Protein AF-A0A946HYN2-F1 (afdb_monomer)

Solvent-accessible surface area (backbone atoms only — not comparable to full-atom values): 5626 Å² total; per-residue (Å²): 130,90,88,78,60,48,50,88,32,58,60,62,50,52,60,70,39,93,87,40,72,80,79,62,57,87,66,59,42,44,56,56,36,72,64,47,45,48,51,53,35,58,74,72,60,42,68,60,57,52,74,51,76,51,66,84,68,57,80,78,62,87,74,93,74,53,74,69,53,56,54,50,50,58,53,50,53,50,49,57,51,49,53,58,50,49,71,71,74,110

Foldseek 3Di:
DPDFAWDDAPVNVQCVDPPHDDQDDPPVNCVVPVVPNQVVCVVVVVVRPHTHGDDPCVVVDDDDDDPVVVVVCVVVVVVVVVVVVVVVVD

pLDDT: mean 91.28, std 7.02, range [55.31, 98.38]

Sequence (90 aa):
GKPCRTLRNRFSKAYDEPGAPATLPAPTQNYLWWQEGRTRVERVRAKEFLTYPVGQVVGDMHEEISVKEVVYELLNEMLDAKERLNDILD

Secondary structure (DSSP, 8-state):
-----B---HHHHHHHSTTPPPPPPTTHHIIIIIIIIHHHHHHTT-GGG---B--GGGGG--S---HHHHHHHHHHHHHHHHHHHHHHH-

Structure (mmCIF, N/CA/C/O backbone):
data_AF-A0A946HYN2-F1
#
_entry.id   AF-A0A946HYN2-F1
#
loop_
_atom_site.group_PDB
_atom_site.id
_atom_site.type_symbol
_atom_site.label_atom_id
_atom_site.label_alt_id
_atom_site.label_comp_id
_atom_site.label_asym_id
_atom_site.label_entity_id
_atom_site.label_seq_id
_atom_site.pdbx_PDB_ins_code
_atom_site.Cartn_x
_atom_site.Cartn_y
_atom_site.Cartn_z
_atom_site.occupancy
_atom_site.B_iso_or_equiv
_atom_site.auth_seq_id
_atom_site.auth_comp_id
_atom_site.auth_asym_id
_atom_site.auth_atom_id
_atom_site.pdbx_PDB_model_num
ATOM 1 N N . GLY A 1 1 ? 15.192 -14.296 -2.790 1.00 55.31 1 GLY A N 1
ATOM 2 C CA . GLY A 1 1 ? 15.238 -12.900 -2.302 1.00 55.31 1 GLY A CA 1
ATOM 3 C C . GLY A 1 1 ? 14.209 -12.716 -1.204 1.00 55.31 1 GLY A C 1
ATOM 4 O O . GLY A 1 1 ? 13.266 -13.494 -1.163 1.00 55.31 1 GLY A O 1
ATOM 5 N N . LYS A 1 2 ? 14.378 -11.739 -0.304 1.00 62.72 2 LYS A N 1
ATOM 6 C CA . LYS A 1 2 ? 13.329 -11.382 0.668 1.00 62.72 2 LYS A CA 1
ATOM 7 C C . LYS A 1 2 ? 12.183 -10.695 -0.097 1.00 62.72 2 LYS A C 1
ATOM 9 O O . LYS A 1 2 ? 12.455 -9.667 -0.717 1.00 62.72 2 LYS A O 1
ATOM 14 N N . PRO A 1 3 ? 10.959 -11.250 -0.126 1.00 73.38 3 PRO A N 1
ATOM 15 C CA . PRO A 1 3 ? 9.862 -10.649 -0.875 1.00 73.38 3 PRO A CA 1
ATOM 16 C C . PRO A 1 3 ? 9.432 -9.329 -0.222 1.00 73.38 3 PRO A C 1
ATOM 18 O O . PRO A 1 3 ? 9.340 -9.234 0.999 1.00 73.38 3 PRO A O 1
ATOM 21 N N . CYS A 1 4 ? 9.165 -8.312 -1.038 1.00 81.12 4 CYS A N 1
ATOM 22 C CA . CYS A 1 4 ? 8.599 -7.033 -0.615 1.00 81.12 4 CYS A CA 1
ATOM 23 C C . CYS A 1 4 ? 7.315 -6.796 -1.410 1.00 81.12 4 CYS A C 1
ATOM 25 O O . CYS A 1 4 ? 7.304 -7.000 -2.625 1.00 81.12 4 CYS A O 1
ATOM 27 N N . ARG A 1 5 ? 6.238 -6.382 -0.735 1.00 88.00 5 ARG A N 1
ATOM 28 C CA . ARG A 1 5 ? 4.994 -5.992 -1.398 1.00 88.00 5 ARG A CA 1
ATOM 29 C C . ARG A 1 5 ? 5.044 -4.507 -1.718 1.00 88.00 5 ARG A C 1
ATOM 31 O O . ARG A 1 5 ? 5.185 -3.678 -0.823 1.00 88.00 5 ARG A O 1
ATOM 38 N N . THR A 1 6 ? 4.898 -4.192 -2.993 1.00 90.12 6 THR A N 1
ATOM 39 C CA . THR A 1 6 ? 4.820 -2.823 -3.496 1.00 90.12 6 THR A CA 1
ATOM 40 C C . THR A 1 6 ? 3.538 -2.633 -4.289 1.00 90.12 6 THR A C 1
ATOM 42 O O . THR A 1 6 ? 2.906 -3.603 -4.721 1.00 90.12 6 THR A O 1
ATOM 45 N N . LEU A 1 7 ? 3.143 -1.374 -4.474 1.00 90.19 7 LEU A N 1
ATOM 46 C CA . LEU A 1 7 ? 2.042 -1.034 -5.363 1.00 90.19 7 LEU A CA 1
ATOM 47 C C . LEU A 1 7 ? 2.376 -1.518 -6.780 1.00 90.19 7 LEU A C 1
ATOM 49 O O . LEU A 1 7 ? 3.468 -1.256 -7.297 1.00 90.19 7 LEU A O 1
ATOM 53 N N . ARG A 1 8 ? 1.440 -2.243 -7.402 1.00 90.12 8 ARG A N 1
ATOM 54 C CA . ARG A 1 8 ? 1.660 -2.819 -8.730 1.00 90.12 8 ARG A CA 1
ATOM 55 C C . ARG A 1 8 ? 1.783 -1.711 -9.768 1.00 90.12 8 ARG A C 1
ATOM 57 O O . ARG A 1 8 ? 0.944 -0.821 -9.851 1.00 90.12 8 ARG A O 1
ATOM 64 N N . ASN A 1 9 ? 2.820 -1.794 -10.585 1.00 91.38 9 ASN A N 1
ATOM 65 C CA . ASN A 1 9 ? 3.210 -0.748 -11.523 1.00 91.38 9 ASN A CA 1
ATOM 66 C C . ASN A 1 9 ? 3.815 -1.366 -12.798 1.00 91.38 9 ASN A C 1
ATOM 68 O O . ASN A 1 9 ? 3.875 -2.591 -12.921 1.00 91.38 9 ASN A O 1
ATOM 72 N N . ARG A 1 10 ? 4.250 -0.554 -13.768 1.00 92.94 10 ARG A N 1
ATOM 73 C CA . ARG A 1 10 ? 4.798 -1.069 -15.039 1.00 92.94 10 ARG A CA 1
ATOM 74 C C . ARG A 1 10 ? 6.096 -1.851 -14.847 1.00 92.94 10 ARG A C 1
ATOM 76 O O . ARG A 1 10 ? 6.2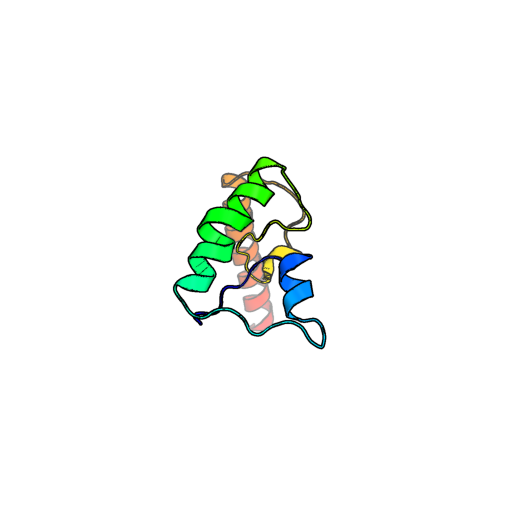93 -2.847 -15.528 1.00 92.94 10 ARG A O 1
ATOM 83 N N . PHE A 1 11 ? 6.938 -1.446 -13.896 1.00 89.75 11 PHE A N 1
ATOM 84 C CA . PHE A 1 11 ? 8.188 -2.141 -13.579 1.00 89.75 11 PHE A CA 1
ATOM 85 C C . PHE A 1 11 ? 7.945 -3.559 -13.048 1.00 89.75 11 PHE A C 1
ATOM 87 O O . PHE A 1 11 ? 8.483 -4.520 -13.581 1.00 89.75 11 PHE A O 1
ATOM 94 N N . SER A 1 12 ? 7.102 -3.694 -12.023 1.00 89.38 12 SER A N 1
ATOM 95 C CA . SER A 1 12 ? 6.741 -4.995 -11.444 1.00 89.38 12 SER A CA 1
ATOM 96 C C . SER A 1 12 ? 6.010 -5.882 -12.450 1.00 89.38 12 SER A C 1
ATOM 98 O O . SER A 1 12 ? 6.361 -7.047 -12.576 1.00 89.38 12 SER A O 1
ATOM 100 N N . LYS A 1 13 ? 5.077 -5.321 -13.235 1.00 91.81 13 LYS A N 1
ATOM 101 C CA . LYS A 1 13 ? 4.396 -6.056 -14.314 1.00 91.81 13 LYS A CA 1
ATOM 102 C C . LYS A 1 13 ? 5.367 -6.604 -15.360 1.00 91.81 13 LYS A C 1
ATOM 104 O O . LYS A 1 13 ? 5.203 -7.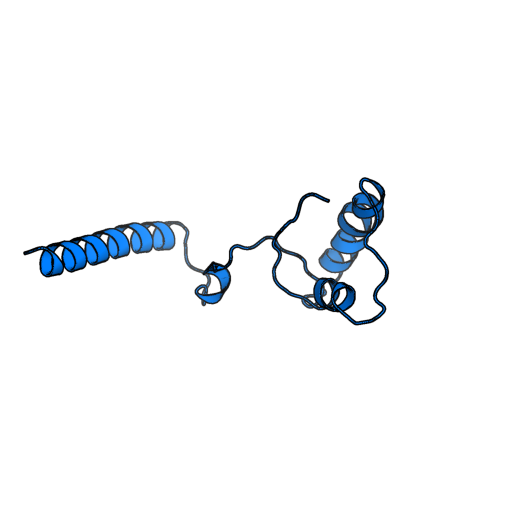747 -15.756 1.00 91.81 13 LYS A O 1
ATOM 109 N N . ALA A 1 14 ? 6.384 -5.838 -15.760 1.00 92.12 14 ALA A N 1
ATOM 110 C CA . ALA A 1 14 ? 7.366 -6.288 -16.748 1.00 92.12 14 ALA A CA 1
ATOM 111 C C . ALA A 1 14 ? 8.169 -7.519 -16.286 1.00 92.12 14 ALA A C 1
ATOM 113 O O . ALA A 1 14 ? 8.583 -8.322 -17.113 1.00 92.12 14 ALA A O 1
ATOM 114 N N . TYR A 1 15 ? 8.369 -7.696 -14.975 1.00 89.06 15 TYR A N 1
ATOM 115 C CA . TYR A 1 15 ? 8.996 -8.906 -14.429 1.00 89.06 15 TYR A CA 1
ATOM 116 C C . TYR A 1 15 ? 8.052 -10.113 -14.353 1.00 89.06 15 TYR A C 1
ATOM 118 O O . TYR A 1 15 ? 8.532 -11.238 -14.240 1.00 89.06 15 TYR A O 1
ATOM 126 N N . ASP A 1 16 ? 6.738 -9.892 -14.424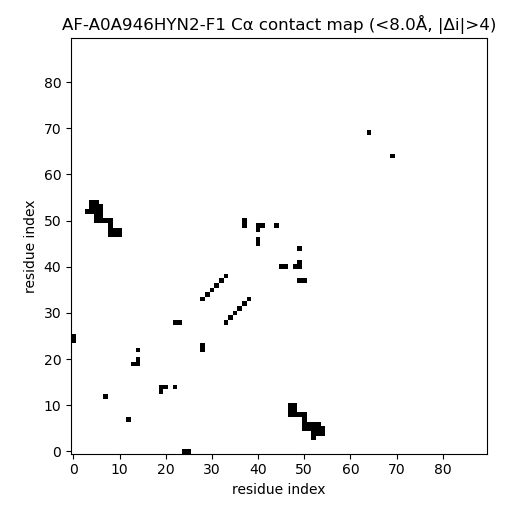 1.00 90.19 16 ASP A N 1
ATOM 127 C CA . ASP A 1 16 ? 5.731 -10.958 -14.443 1.00 90.19 16 ASP A CA 1
ATOM 128 C C . ASP A 1 16 ? 5.434 -11.461 -15.873 1.00 90.19 16 ASP A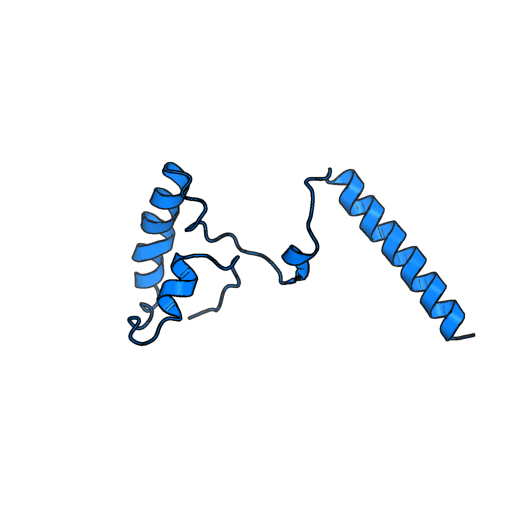 C 1
ATOM 130 O O . ASP A 1 16 ? 4.717 -12.448 -16.043 1.00 90.19 16 ASP A O 1
ATOM 134 N N . GLU A 1 17 ? 5.929 -10.775 -16.911 1.00 94.75 17 GLU A N 1
ATOM 135 C CA . GLU A 1 17 ? 5.645 -11.107 -18.311 1.00 94.75 17 GLU A CA 1
ATOM 136 C C . GLU A 1 17 ? 6.359 -12.395 -18.774 1.00 94.75 17 GLU A C 1
ATOM 138 O O . GLU A 1 17 ? 7.482 -12.689 -18.347 1.00 94.75 17 GLU A O 1
ATOM 143 N N . PRO A 1 18 ? 5.752 -13.178 -19.690 1.00 95.38 18 PRO A N 1
ATOM 144 C CA . PRO A 1 18 ? 6.405 -14.350 -20.265 1.00 95.38 18 PRO A CA 1
ATOM 145 C C . PRO A 1 18 ? 7.731 -13.985 -20.945 1.00 95.38 18 PRO A C 1
ATOM 147 O O . PRO A 1 18 ? 7.780 -13.106 -21.801 1.00 95.38 18 PRO A O 1
ATOM 150 N N . GLY A 1 19 ? 8.807 -14.689 -20.589 1.00 94.06 19 GLY A N 1
ATOM 151 C CA . GLY A 1 19 ? 10.145 -14.427 -21.130 1.00 94.06 19 GLY A CA 1
ATOM 152 C C . GLY A 1 19 ? 10.909 -13.300 -20.428 1.00 94.06 19 GLY A C 1
ATOM 153 O O . GLY A 1 19 ? 12.027 -12.989 -20.843 1.00 94.06 19 GLY A O 1
ATOM 154 N N . ALA A 1 20 ? 10.356 -12.716 -19.358 1.00 93.19 20 ALA A N 1
ATOM 155 C CA . ALA A 1 20 ? 11.082 -11.774 -18.519 1.00 93.19 20 ALA A CA 1
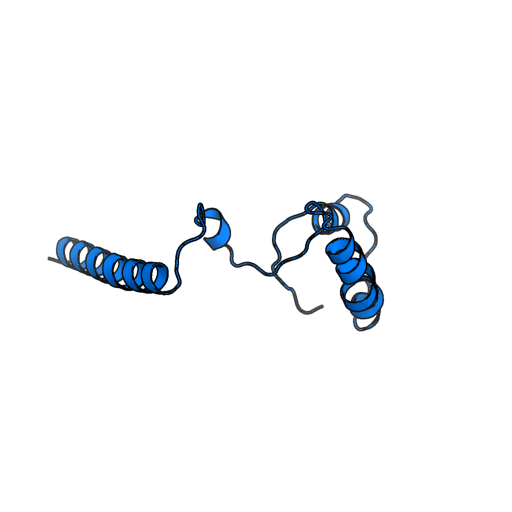ATOM 156 C C . ALA A 1 20 ? 12.363 -12.411 -17.938 1.00 93.19 20 ALA A C 1
ATOM 158 O O . ALA A 1 20 ? 12.383 -13.603 -17.604 1.00 93.19 20 ALA A O 1
ATOM 159 N N . PRO A 1 21 ? 13.453 -11.636 -17.800 1.00 90.81 21 PRO A N 1
ATOM 160 C CA . PRO A 1 21 ? 14.688 -12.144 -17.225 1.00 90.81 21 PRO A CA 1
ATOM 161 C C . PRO A 1 21 ? 14.498 -12.504 -15.749 1.00 90.81 21 PRO A C 1
ATOM 163 O O . PRO A 1 21 ? 13.759 -11.845 -15.015 1.00 90.81 21 PRO A O 1
ATOM 166 N N . ALA A 1 22 ? 15.242 -13.511 -15.285 1.00 89.06 22 ALA A N 1
ATOM 167 C CA . ALA A 1 22 ? 15.306 -13.822 -13.863 1.00 89.06 22 ALA A CA 1
ATOM 168 C C . ALA A 1 22 ? 15.805 -12.606 -13.064 1.00 89.06 22 ALA A C 1
ATOM 170 O O . ALA A 1 22 ? 16.720 -11.889 -13.483 1.00 89.06 22 ALA A O 1
ATOM 171 N N . THR A 1 23 ? 15.219 -12.380 -11.888 1.00 86.69 23 THR A N 1
ATOM 172 C CA . THR A 1 23 ? 15.650 -11.297 -11.001 1.00 86.69 23 THR A CA 1
ATOM 173 C C . THR A 1 23 ? 17.101 -11.493 -10.578 1.00 86.69 23 THR A C 1
ATOM 175 O O . THR A 1 23 ? 17.507 -12.605 -10.232 1.00 86.69 23 THR A O 1
ATOM 178 N N . LEU A 1 24 ? 17.861 -10.399 -10.535 1.00 87.75 24 LEU A N 1
ATOM 179 C CA . LEU A 1 24 ? 19.231 -10.411 -10.033 1.00 87.75 24 LEU A CA 1
ATOM 180 C C . LEU A 1 24 ? 19.284 -10.895 -8.570 1.00 87.75 24 LEU A C 1
ATOM 182 O O . LEU A 1 24 ? 18.378 -10.588 -7.791 1.00 87.75 24 LEU A O 1
ATOM 186 N N . PRO A 1 25 ? 20.337 -11.618 -8.153 1.00 87.44 25 PRO A N 1
ATOM 187 C CA . PRO A 1 25 ? 20.539 -11.927 -6.745 1.00 87.44 25 PRO A CA 1
ATOM 188 C C . PRO A 1 25 ? 20.829 -10.651 -5.938 1.00 87.44 25 PRO A C 1
ATOM 190 O O . PRO A 1 25 ? 21.205 -9.603 -6.465 1.00 87.44 25 PRO A O 1
ATOM 193 N N . ALA A 1 26 ? 20.698 -10.722 -4.615 1.00 82.00 26 ALA A N 1
ATOM 194 C CA . ALA A 1 26 ? 21.309 -9.701 -3.768 1.00 82.00 26 ALA A CA 1
ATOM 195 C C . ALA A 1 26 ? 22.848 -9.849 -3.844 1.00 82.00 26 ALA A C 1
ATOM 197 O O . ALA A 1 26 ? 23.319 -10.986 -3.846 1.00 82.00 26 ALA A O 1
ATOM 198 N N . PRO A 1 27 ? 23.647 -8.763 -3.894 1.00 87.56 27 PRO A N 1
ATOM 199 C CA . PRO A 1 27 ? 23.278 -7.346 -3.813 1.00 87.56 27 PRO A CA 1
ATOM 200 C C . PRO A 1 27 ? 23.033 -6.669 -5.174 1.00 87.56 27 PRO A C 1
ATOM 202 O O . PRO A 1 27 ? 22.667 -5.497 -5.204 1.00 87.56 27 PRO A O 1
ATOM 205 N N . THR A 1 28 ? 23.208 -7.359 -6.304 1.00 88.44 28 THR A N 1
ATOM 206 C CA . THR A 1 28 ? 23.096 -6.760 -7.649 1.00 88.44 28 THR A CA 1
ATOM 207 C C . THR A 1 28 ? 21.704 -6.206 -7.952 1.00 88.44 28 THR A C 1
ATOM 209 O O . THR A 1 28 ? 21.587 -5.166 -8.599 1.00 88.44 28 THR A O 1
ATOM 212 N N . GLN A 1 29 ? 20.653 -6.787 -7.368 1.00 85.75 29 GLN A N 1
ATOM 213 C CA . GLN A 1 29 ? 19.304 -6.212 -7.387 1.00 85.75 29 GLN A CA 1
ATOM 214 C C . GLN A 1 29 ? 19.213 -4.837 -6.689 1.00 85.75 29 GLN A C 1
ATOM 216 O O . GLN A 1 29 ? 18.434 -3.980 -7.110 1.00 85.75 29 GLN A O 1
ATOM 221 N N . ASN A 1 30 ? 20.004 -4.601 -5.633 1.00 85.56 30 ASN A N 1
ATOM 222 C CA . ASN A 1 30 ? 20.050 -3.312 -4.936 1.00 85.56 30 ASN A CA 1
ATOM 223 C C . ASN A 1 30 ? 20.698 -2.230 -5.806 1.00 85.56 30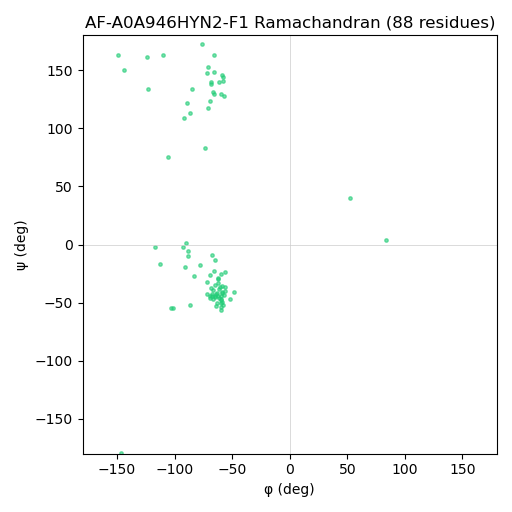 ASN A C 1
ATOM 225 O O . ASN A 1 30 ? 20.133 -1.146 -5.930 1.00 85.56 30 ASN A O 1
ATOM 229 N N . TYR A 1 31 ? 21.811 -2.556 -6.465 1.00 88.19 31 TYR A N 1
ATOM 230 C CA . TYR A 1 31 ? 22.481 -1.647 -7.397 1.00 88.19 31 TYR A CA 1
ATOM 231 C C . TYR A 1 31 ? 21.568 -1.244 -8.562 1.00 88.19 31 TYR A C 1
ATOM 233 O O . TYR A 1 31 ? 21.415 -0.056 -8.838 1.00 88.19 31 TYR A O 1
ATOM 241 N N . LEU A 1 32 ? 20.904 -2.218 -9.197 1.00 86.75 32 LEU A N 1
ATOM 242 C CA . LEU A 1 32 ? 20.004 -1.960 -10.324 1.00 86.75 32 LEU A CA 1
ATOM 243 C C . LEU A 1 32 ? 18.856 -1.017 -9.941 1.00 86.75 32 LEU A C 1
ATOM 245 O O . LEU A 1 32 ? 18.618 -0.014 -10.615 1.00 86.75 32 LEU A O 1
ATOM 249 N N . TRP A 1 33 ? 18.118 -1.358 -8.882 1.00 87.12 33 TRP A N 1
ATOM 250 C CA . TRP A 1 33 ? 16.858 -0.681 -8.588 1.00 87.12 33 TRP A CA 1
ATOM 251 C C . TRP A 1 33 ? 16.968 0.356 -7.476 1.00 87.12 33 TRP A C 1
ATOM 253 O O . TRP A 1 33 ? 16.599 1.507 -7.678 1.00 87.12 33 TRP A O 1
ATOM 263 N N . TRP A 1 34 ? 17.463 -0.026 -6.300 1.00 81.12 34 TRP A N 1
ATOM 264 C CA . TRP A 1 34 ? 17.398 0.830 -5.113 1.00 81.12 34 TRP A CA 1
ATOM 265 C C . TRP A 1 34 ? 18.352 2.024 -5.171 1.00 81.12 34 TRP A C 1
ATOM 267 O O . TRP A 1 34 ? 18.003 3.080 -4.644 1.00 81.12 34 TRP A O 1
ATOM 277 N N . GLN A 1 35 ? 19.513 1.872 -5.814 1.00 84.44 35 GLN A N 1
ATOM 278 C CA . GLN A 1 35 ? 20.491 2.955 -5.956 1.00 84.44 35 GLN A CA 1
ATOM 279 C C . GLN A 1 35 ? 20.204 3.837 -7.177 1.00 84.44 35 GLN A C 1
ATOM 281 O O . GLN A 1 35 ? 20.068 5.054 -7.044 1.00 84.44 35 GLN A O 1
ATOM 286 N N . GLU A 1 36 ? 20.046 3.230 -8.355 1.00 84.38 36 GLU A N 1
ATOM 287 C CA . GLU A 1 36 ? 19.957 3.969 -9.620 1.00 84.38 36 GLU A CA 1
ATOM 288 C C . GLU A 1 36 ? 18.527 4.079 -10.164 1.00 84.38 36 GLU A C 1
ATOM 290 O O . GLU A 1 36 ? 18.047 5.185 -10.426 1.00 84.38 36 GLU A O 1
ATOM 295 N N . GLY A 1 37 ? 17.828 2.952 -10.334 1.00 88.69 37 GLY A N 1
ATOM 296 C CA . GLY A 1 37 ? 16.517 2.904 -10.993 1.00 88.69 37 GLY A CA 1
ATOM 297 C C . GLY A 1 37 ? 15.450 3.760 -10.307 1.00 88.69 37 GLY A C 1
ATOM 298 O O . GLY A 1 37 ? 14.895 4.674 -10.920 1.00 88.69 37 GLY A O 1
ATOM 299 N N . ARG A 1 38 ? 15.208 3.517 -9.014 1.00 88.25 38 ARG A N 1
ATOM 300 C CA . ARG A 1 38 ? 14.215 4.234 -8.202 1.00 88.25 38 ARG A CA 1
ATOM 301 C C . ARG A 1 38 ? 14.513 5.730 -8.151 1.00 88.25 38 ARG A C 1
ATOM 303 O O . ARG A 1 38 ? 13.620 6.530 -8.403 1.00 88.25 38 ARG A O 1
ATOM 310 N N . THR A 1 39 ? 15.767 6.107 -7.900 1.00 88.81 39 THR A N 1
ATOM 311 C CA . THR A 1 39 ? 16.194 7.513 -7.818 1.00 88.81 39 THR A CA 1
ATOM 312 C C . THR A 1 39 ? 15.915 8.268 -9.119 1.00 88.81 39 THR A C 1
ATOM 314 O O . THR A 1 39 ? 15.461 9.413 -9.094 1.00 88.81 39 THR A O 1
ATOM 317 N N . ARG A 1 40 ? 16.148 7.636 -10.278 1.00 91.62 40 ARG A N 1
ATOM 318 C CA . ARG A 1 40 ? 15.842 8.228 -11.591 1.00 91.62 40 ARG A CA 1
ATOM 319 C C . ARG A 1 40 ? 14.339 8.401 -11.789 1.00 91.62 40 ARG A C 1
ATOM 321 O O . ARG A 1 40 ? 13.920 9.485 -12.183 1.00 91.62 40 ARG A O 1
ATOM 328 N N . VAL A 1 41 ? 13.549 7.371 -11.478 1.00 92.94 41 VAL A N 1
ATOM 329 C CA . VAL A 1 41 ? 12.078 7.391 -11.572 1.00 92.94 41 VAL A CA 1
ATOM 330 C C . VAL A 1 41 ? 11.473 8.476 -10.677 1.00 92.94 41 VAL A C 1
ATOM 332 O O . VAL A 1 41 ? 10.604 9.224 -11.127 1.00 92.94 41 VAL A O 1
ATOM 335 N N . GLU A 1 42 ? 11.953 8.604 -9.439 1.00 91.38 42 GLU A N 1
ATOM 336 C CA . GLU A 1 42 ? 11.512 9.627 -8.482 1.00 91.38 42 GLU A CA 1
ATOM 337 C C . GLU A 1 42 ? 11.856 11.038 -8.959 1.00 91.38 42 GLU A C 1
ATOM 339 O O . GLU A 1 42 ? 10.996 11.920 -8.936 1.00 91.38 42 GLU A O 1
ATOM 344 N N . ARG A 1 43 ? 13.079 11.247 -9.467 1.00 92.62 43 ARG A N 1
ATOM 345 C CA . ARG A 1 43 ? 13.536 12.549 -9.977 1.00 92.62 43 ARG A CA 1
ATOM 346 C C . ARG A 1 43 ? 12.635 13.088 -11.085 1.00 92.62 43 ARG A C 1
ATOM 348 O O . ARG A 1 43 ? 12.317 14.273 -11.079 1.00 92.62 43 ARG A O 1
ATOM 355 N N . VAL A 1 44 ? 12.225 12.233 -12.022 1.00 94.81 44 VAL A N 1
ATOM 356 C CA . VAL A 1 44 ? 11.334 12.623 -13.130 1.00 94.81 44 VAL A CA 1
ATOM 357 C C . VAL A 1 44 ? 9.850 12.452 -12.800 1.00 94.81 44 VAL A C 1
ATOM 359 O O . VAL A 1 44 ? 9.004 12.715 -13.649 1.00 94.81 44 VAL A O 1
ATOM 362 N N . ARG A 1 45 ? 9.517 12.007 -11.580 1.00 91.62 45 ARG A N 1
ATOM 363 C CA . ARG A 1 45 ? 8.145 11.735 -11.123 1.00 91.62 45 ARG A CA 1
ATOM 364 C C . ARG A 1 45 ? 7.368 10.811 -12.070 1.00 91.62 45 ARG A C 1
ATOM 366 O O . ARG A 1 45 ? 6.176 11.011 -12.308 1.00 91.62 45 ARG A O 1
ATOM 373 N N . ALA A 1 46 ? 8.030 9.783 -12.603 1.00 94.06 46 ALA A N 1
ATOM 374 C CA . ALA A 1 46 ? 7.409 8.811 -13.502 1.00 94.06 46 ALA A CA 1
ATOM 375 C C . ALA A 1 46 ? 6.476 7.867 -12.722 1.00 94.06 46 ALA A C 1
ATOM 377 O O . ALA A 1 46 ? 6.855 6.756 -12.349 1.00 94.06 46 ALA A O 1
ATOM 378 N N . LYS A 1 47 ? 5.240 8.326 -12.474 1.00 89.75 47 LYS A N 1
ATOM 379 C CA . LYS A 1 47 ? 4.230 7.662 -11.628 1.00 89.75 47 LYS A CA 1
ATOM 380 C C . LYS A 1 47 ? 4.049 6.175 -11.930 1.00 89.75 47 LYS A C 1
ATOM 382 O O . LYS A 1 47 ? 3.975 5.370 -11.010 1.00 89.75 47 LYS A O 1
ATOM 387 N N . GLU A 1 48 ? 4.049 5.802 -13.207 1.00 91.50 48 GLU A N 1
ATOM 388 C CA . GLU A 1 48 ? 3.846 4.419 -13.651 1.00 91.50 48 GLU A CA 1
ATOM 389 C C . GLU A 1 48 ? 4.952 3.436 -13.226 1.00 91.50 48 GLU A C 1
ATOM 391 O O . GLU A 1 48 ? 4.769 2.225 -13.351 1.00 91.50 48 GLU A O 1
ATOM 396 N N . PHE A 1 49 ? 6.096 3.931 -12.745 1.00 91.19 49 PHE A N 1
ATOM 397 C CA . PHE A 1 49 ? 7.255 3.131 -12.340 1.00 91.19 49 PHE A CA 1
ATOM 398 C C . PHE A 1 49 ? 7.586 3.264 -10.844 1.00 91.19 49 PHE A C 1
ATOM 400 O O . PHE A 1 49 ? 8.508 2.602 -10.368 1.00 91.19 49 PHE A O 1
ATOM 407 N N . LEU A 1 50 ? 6.853 4.089 -10.086 1.00 89.25 50 LEU A N 1
ATOM 408 C CA . LEU A 1 50 ? 7.103 4.290 -8.655 1.00 89.25 50 LEU A CA 1
ATOM 4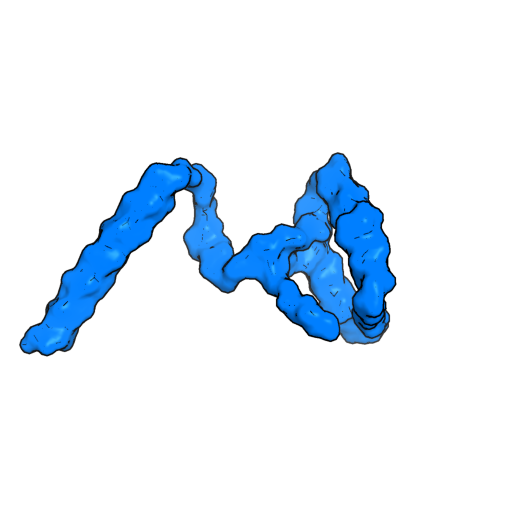09 C C . LEU A 1 50 ? 6.750 3.027 -7.862 1.00 89.25 50 LEU A C 1
ATOM 411 O O . LEU A 1 50 ? 5.629 2.527 -7.936 1.00 89.25 50 LEU A O 1
ATOM 415 N N . THR A 1 51 ? 7.714 2.491 -7.111 1.00 85.62 51 THR A N 1
ATOM 416 C CA . THR A 1 51 ? 7.570 1.263 -6.311 1.00 85.62 51 THR A CA 1
ATOM 417 C C . THR A 1 51 ? 7.473 1.595 -4.822 1.00 85.62 51 THR A C 1
ATOM 419 O O . THR A 1 51 ? 8.443 1.404 -4.086 1.00 85.62 51 THR A O 1
ATOM 422 N N . TYR A 1 52 ? 6.326 2.103 -4.369 1.00 88.12 52 TYR A N 1
ATOM 423 C CA . TYR A 1 52 ? 6.103 2.348 -2.940 1.00 88.12 52 TYR A CA 1
ATOM 424 C C . TYR A 1 52 ? 5.616 1.077 -2.226 1.00 88.12 52 TYR A C 1
ATOM 426 O O . TYR A 1 52 ? 4.735 0.390 -2.757 1.00 88.12 52 TYR A O 1
ATOM 434 N N . PRO A 1 53 ? 6.181 0.728 -1.054 1.00 89.94 53 PRO A N 1
ATOM 435 C CA . PRO A 1 53 ? 5.690 -0.381 -0.242 1.00 89.94 53 PRO A CA 1
ATOM 436 C C . PRO A 1 53 ? 4.289 -0.089 0.291 1.00 89.94 53 PRO A C 1
ATOM 438 O O . PRO A 1 53 ? 4.066 0.967 0.878 1.00 89.94 53 PRO A O 1
ATOM 441 N N . VAL A 1 54 ? 3.359 -1.024 0.101 1.00 93.19 54 VAL A N 1
ATOM 442 C CA . VAL A 1 54 ? 1.966 -0.890 0.557 1.00 93.19 54 VAL A CA 1
ATOM 443 C C . VAL A 1 54 ? 1.417 -2.235 1.030 1.00 93.19 54 VAL A C 1
ATOM 445 O O . VAL A 1 54 ? 1.819 -3.297 0.542 1.00 93.19 54 VAL A O 1
ATOM 448 N N . GLY A 1 55 ? 0.488 -2.186 1.985 1.00 92.62 55 GLY A N 1
ATOM 449 C CA . GLY A 1 55 ? -0.331 -3.332 2.379 1.00 92.62 55 GLY A CA 1
ATOM 450 C C . GLY A 1 55 ? -1.446 -3.618 1.367 1.00 92.62 55 GLY A C 1
ATOM 451 O O . GLY A 1 55 ? -1.669 -2.846 0.440 1.00 92.62 55 GLY A O 1
ATOM 452 N N . GLN A 1 56 ? -2.164 -4.731 1.543 1.00 93.69 56 GLN A N 1
ATOM 453 C CA . GLN A 1 56 ? -3.304 -5.067 0.673 1.00 93.69 56 GLN A CA 1
ATOM 454 C C . GLN A 1 56 ? -4.504 -4.129 0.875 1.00 93.69 56 GLN A C 1
ATOM 456 O O . GLN A 1 56 ? -5.235 -3.891 -0.076 1.00 93.69 56 GLN A O 1
ATOM 461 N N . VAL A 1 57 ? -4.632 -3.544 2.070 1.00 92.94 57 VAL A N 1
ATOM 462 C CA . VAL A 1 57 ? -5.686 -2.585 2.458 1.00 92.94 57 VAL A CA 1
ATOM 463 C C . VAL A 1 57 ? -5.575 -1.246 1.710 1.00 92.94 57 VAL A C 1
ATOM 465 O O . VAL A 1 57 ? -6.489 -0.440 1.741 1.00 92.94 57 VAL A O 1
ATOM 468 N N . VAL A 1 58 ? -4.491 -1.000 0.959 1.00 93.44 58 VAL A N 1
ATOM 469 C CA . VAL A 1 58 ? -4.333 0.244 0.177 1.00 93.44 58 VAL A CA 1
ATOM 470 C C . VAL A 1 58 ? -5.482 0.493 -0.812 1.00 93.44 58 VAL A C 1
ATOM 472 O O . VAL A 1 58 ? -5.707 1.632 -1.196 1.00 93.44 58 VAL A O 1
ATOM 475 N N . GLY A 1 59 ? -6.199 -0.558 -1.233 1.00 93.31 59 GLY A N 1
ATOM 476 C CA . GLY A 1 59 ? -7.376 -0.432 -2.096 1.00 93.31 59 GLY A CA 1
ATOM 477 C C . GLY A 1 59 ? -8.557 0.295 -1.446 1.00 93.31 59 GLY A C 1
ATOM 478 O O . GLY A 1 59 ? -9.361 0.865 -2.176 1.00 93.31 59 GLY A O 1
ATOM 479 N N . ASP A 1 60 ? -8.607 0.320 -0.113 1.00 93.56 60 ASP A N 1
ATOM 480 C CA . ASP A 1 60 ? -9.660 0.972 0.674 1.00 93.56 60 ASP A CA 1
ATOM 481 C C . ASP A 1 60 ? -9.327 2.454 0.954 1.00 93.56 60 ASP A C 1
ATOM 483 O O . ASP A 1 60 ? -10.137 3.196 1.499 1.00 93.56 60 ASP A O 1
ATOM 487 N N . MET A 1 61 ? -8.127 2.914 0.572 1.00 94.12 61 MET A N 1
ATOM 488 C CA . MET A 1 61 ? -7.703 4.306 0.735 1.00 94.12 61 MET A CA 1
ATOM 489 C C . MET A 1 61 ? -8.161 5.148 -0.463 1.00 94.12 61 MET A C 1
ATOM 491 O O . MET A 1 61 ? -7.651 4.987 -1.576 1.00 94.12 61 MET A O 1
ATOM 495 N N . HIS A 1 62 ? -9.088 6.079 -0.234 1.00 94.69 62 HIS A N 1
ATOM 496 C CA . HIS A 1 62 ? -9.683 6.907 -1.295 1.00 94.69 62 HIS A CA 1
ATOM 497 C C . HIS A 1 62 ? -9.329 8.395 -1.221 1.00 94.69 62 HIS A C 1
ATOM 499 O O . HIS A 1 62 ? -9.460 9.102 -2.221 1.00 94.69 62 HIS A O 1
ATOM 505 N N . GLU A 1 63 ? -8.841 8.866 -0.077 1.00 95.56 63 GLU A N 1
ATOM 506 C CA . GLU A 1 63 ? -8.536 10.273 0.156 1.00 95.56 63 GLU A CA 1
ATOM 507 C C . GLU A 1 63 ? -7.373 10.461 1.134 1.00 95.56 63 GLU A C 1
ATOM 509 O O . GLU A 1 63 ? -6.962 9.545 1.848 1.00 95.56 63 GLU A O 1
ATOM 514 N N . GLU A 1 64 ? -6.807 11.666 1.123 1.00 96.56 64 GLU A N 1
ATOM 515 C CA . GLU A 1 64 ? -5.772 12.076 2.066 1.00 96.56 64 GLU A CA 1
ATOM 516 C C . GLU A 1 64 ? -6.435 12.741 3.274 1.00 96.56 64 GLU A C 1
ATOM 518 O O . GLU A 1 64 ? -6.921 13.867 3.182 1.00 96.56 64 GLU A O 1
ATOM 523 N N . ILE A 1 65 ? -6.420 12.051 4.413 1.00 96.81 65 ILE A N 1
ATOM 524 C CA . ILE A 1 65 ? -6.953 12.549 5.685 1.00 96.81 65 ILE A CA 1
ATOM 525 C C . ILE A 1 65 ? -5.841 12.844 6.688 1.00 96.81 65 ILE A C 1
ATOM 527 O O . ILE A 1 65 ? -4.689 12.416 6.556 1.00 96.81 65 ILE A O 1
ATOM 531 N N . SER A 1 66 ? -6.181 13.616 7.717 1.00 98.31 66 SER A N 1
ATOM 532 C CA . SER A 1 66 ? -5.227 13.950 8.773 1.00 98.31 66 SER A CA 1
ATOM 533 C C . SER A 1 66 ? -4.912 12.735 9.653 1.00 98.31 66 SER A C 1
ATOM 535 O O . SER A 1 66 ? -5.753 11.871 9.871 1.00 98.31 66 SER A O 1
ATOM 537 N N . VAL A 1 67 ? -3.724 12.703 10.267 1.00 97.94 67 VAL A N 1
ATOM 538 C CA . VAL A 1 67 ? -3.370 11.646 11.241 1.00 97.94 67 VAL A CA 1
ATOM 539 C C . VAL A 1 67 ? -4.384 11.572 12.386 1.00 97.94 67 VAL A C 1
ATOM 541 O O . VAL A 1 67 ? -4.699 10.488 12.866 1.00 97.94 67 VAL A O 1
ATOM 544 N N . LYS A 1 68 ? -4.904 12.729 12.818 1.00 98.31 68 LYS A N 1
ATOM 545 C CA . LYS A 1 68 ? -5.951 12.804 13.839 1.00 98.31 68 LYS A CA 1
ATOM 546 C C . LYS A 1 68 ? -7.176 12.007 13.390 1.00 98.31 68 LYS A C 1
ATOM 548 O O . LYS A 1 68 ? -7.640 11.161 14.139 1.00 98.31 68 LYS A O 1
ATOM 553 N N . GLU A 1 69 ? -7.660 12.274 12.186 1.00 98.00 69 GLU A N 1
ATOM 554 C CA . GLU A 1 69 ? -8.840 11.634 11.602 1.00 98.00 69 GLU A CA 1
ATOM 555 C C . GLU A 1 69 ? -8.668 10.124 11.445 1.00 98.00 69 GLU A C 1
ATOM 557 O O . GLU A 1 69 ? -9.503 9.394 11.962 1.00 98.00 69 GLU A O 1
ATOM 562 N N . VAL A 1 70 ? -7.522 9.660 10.927 1.00 97.00 70 VAL A N 1
ATOM 563 C CA . VAL A 1 70 ? -7.190 8.221 10.858 1.00 97.00 70 VAL A CA 1
ATOM 564 C C . VAL A 1 70 ? -7.351 7.548 12.224 1.00 97.00 70 VAL A C 1
ATOM 566 O O . VAL A 1 70 ? -7.942 6.480 12.343 1.00 97.00 70 VAL A O 1
ATOM 569 N N . VAL A 1 71 ? -6.821 8.162 13.287 1.00 98.19 71 VAL A N 1
ATOM 570 C CA . VAL A 1 71 ? -6.913 7.590 14.639 1.00 98.19 71 VAL A CA 1
ATOM 571 C C . VAL A 1 71 ? -8.353 7.609 15.161 1.00 98.19 71 VAL A C 1
ATOM 573 O O . VAL A 1 71 ? -8.757 6.664 15.835 1.00 98.19 71 VAL A O 1
ATOM 576 N N . TYR A 1 72 ? -9.130 8.652 14.859 1.00 98.25 72 TYR A N 1
ATOM 577 C CA . TYR A 1 72 ? -10.546 8.711 15.232 1.00 98.25 72 TYR A CA 1
ATOM 578 C C . TYR A 1 72 ? -11.373 7.633 14.524 1.00 98.25 72 TYR A C 1
ATOM 580 O O . TYR A 1 72 ? -12.158 6.963 15.191 1.00 98.25 72 TYR A O 1
ATOM 588 N N . GLU A 1 73 ? -11.178 7.434 13.220 1.00 96.94 73 GLU A N 1
ATOM 589 C CA . GLU A 1 73 ? -11.853 6.383 12.449 1.00 96.94 73 GLU A CA 1
ATOM 590 C C . GLU A 1 73 ? -11.542 4.998 13.015 1.00 96.94 73 GLU A C 1
ATOM 592 O O . GLU A 1 73 ? -12.466 4.267 13.357 1.00 96.94 73 GLU A O 1
ATOM 597 N N . LEU A 1 74 ? -10.263 4.683 13.258 1.00 96.88 74 LEU A N 1
ATOM 598 C CA . LEU A 1 74 ? -9.859 3.396 13.840 1.00 96.88 74 LEU A CA 1
ATOM 599 C C . LEU A 1 74 ? -10.534 3.109 15.192 1.00 96.88 74 LEU A C 1
ATOM 601 O O . LEU A 1 74 ? -10.910 1.970 15.471 1.00 96.88 74 LEU A O 1
ATOM 605 N N . LEU A 1 75 ? -10.666 4.123 16.054 1.00 98.38 75 LEU A N 1
ATOM 606 C CA . LEU A 1 75 ? -11.298 3.967 17.367 1.00 98.38 75 LEU A CA 1
ATOM 607 C C . LEU A 1 75 ? -12.814 3.778 17.260 1.00 98.38 75 LEU A C 1
ATOM 609 O O . LEU A 1 75 ? -13.365 2.927 17.961 1.00 98.38 75 LEU A O 1
ATOM 613 N N . ASN A 1 76 ? -13.472 4.552 16.396 1.00 98.38 76 ASN A N 1
ATOM 614 C CA . ASN A 1 76 ? -14.916 4.464 16.192 1.00 98.38 76 ASN A CA 1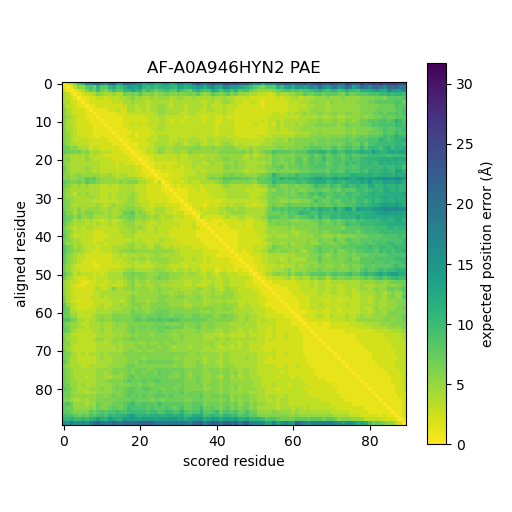
ATOM 615 C C . ASN A 1 76 ? -15.297 3.145 15.507 1.00 98.38 76 ASN A C 1
ATOM 617 O O . ASN A 1 76 ? -16.157 2.432 16.011 1.00 98.38 76 ASN A O 1
ATOM 621 N N . GLU A 1 77 ? -14.593 2.746 14.445 1.00 97.19 77 GLU A N 1
ATOM 622 C CA . GLU A 1 77 ? -14.839 1.473 13.758 1.00 97.19 77 GLU A CA 1
ATOM 623 C C . GLU A 1 77 ? -14.648 0.267 14.684 1.00 97.19 77 GLU A C 1
ATOM 625 O O . GLU A 1 77 ? -15.395 -0.709 14.598 1.00 97.19 77 GLU A O 1
ATOM 630 N N . MET A 1 78 ? -13.672 0.322 15.598 1.00 98.25 78 MET A N 1
ATOM 631 C CA . MET A 1 78 ? -13.486 -0.712 16.617 1.00 98.25 78 MET A CA 1
ATOM 632 C C . MET A 1 78 ? -14.685 -0.788 17.572 1.00 98.25 78 MET A C 1
ATOM 634 O O . MET A 1 78 ? -15.109 -1.893 17.923 1.00 98.25 78 MET A O 1
ATOM 638 N N . LEU A 1 79 ? -15.217 0.359 18.009 1.00 98.25 79 LEU A N 1
ATOM 639 C CA . LEU A 1 79 ? -16.397 0.409 18.872 1.00 98.25 79 LEU A CA 1
ATOM 640 C C . LEU A 1 79 ? -17.616 -0.174 18.147 1.00 98.25 79 LEU A C 1
ATOM 642 O O . LEU A 1 79 ? -18.218 -1.120 18.653 1.00 98.25 79 LEU A O 1
ATOM 646 N N . ASP A 1 80 ? -17.886 0.288 16.927 1.00 98.25 80 ASP A N 1
ATOM 647 C CA . ASP A 1 80 ? -18.997 -0.179 16.090 1.00 98.25 80 ASP A CA 1
ATOM 648 C C . ASP A 1 80 ? -18.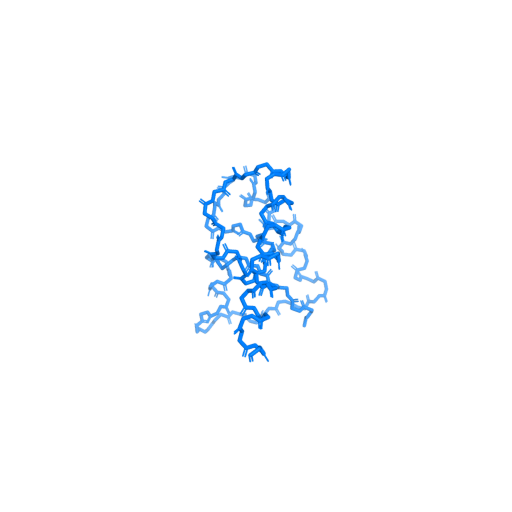880 -1.679 15.764 1.00 98.25 80 ASP A C 1
ATOM 650 O O . ASP A 1 80 ? -19.866 -2.417 15.703 1.00 98.25 80 ASP A O 1
ATOM 654 N N . ALA A 1 81 ? -17.662 -2.176 15.525 1.00 98.06 81 ALA A N 1
ATOM 655 C CA . ALA A 1 81 ? -17.413 -3.599 15.312 1.00 98.06 81 ALA A CA 1
ATOM 656 C C . ALA A 1 81 ? -17.687 -4.426 16.576 1.00 98.06 81 ALA A C 1
ATOM 658 O O . ALA A 1 81 ? -18.250 -5.516 16.474 1.00 98.06 81 ALA A O 1
ATOM 659 N N . LYS A 1 82 ? -17.321 -3.916 17.757 1.00 97.94 82 LYS A N 1
ATOM 660 C CA . LYS A 1 82 ? -17.587 -4.580 19.038 1.00 97.94 82 LYS A CA 1
ATOM 661 C C . LYS A 1 82 ? -19.081 -4.624 19.354 1.00 97.94 82 LYS A C 1
ATOM 663 O O . LYS A 1 82 ? -19.553 -5.666 19.794 1.00 97.94 82 LYS A O 1
ATOM 668 N N . GLU A 1 83 ? -19.805 -3.530 19.145 1.00 98.00 83 GLU A N 1
ATOM 669 C CA . GLU A 1 83 ? -21.255 -3.479 19.371 1.00 98.00 83 GLU A CA 1
ATOM 670 C C . GLU A 1 83 ? -21.975 -4.506 18.493 1.00 98.00 83 GLU A C 1
ATOM 672 O O . GLU A 1 83 ? -22.654 -5.384 19.017 1.00 98.00 83 GLU A O 1
ATOM 677 N N . ARG A 1 84 ? -21.687 -4.515 17.183 1.00 97.75 84 ARG A N 1
ATOM 678 C CA . ARG A 1 84 ? -22.235 -5.520 16.255 1.00 97.75 84 ARG A CA 1
ATOM 679 C C . ARG A 1 84 ? -21.880 -6.954 16.639 1.00 97.75 84 ARG A C 1
ATOM 681 O O . ARG A 1 84 ? -22.672 -7.859 16.407 1.00 97.75 84 ARG A O 1
ATOM 688 N N . LEU A 1 85 ? -20.677 -7.182 17.170 1.00 97.88 85 LEU A N 1
ATOM 689 C CA . LEU A 1 85 ? -20.272 -8.509 17.622 1.00 97.88 85 LEU A CA 1
ATOM 690 C C . LEU A 1 85 ? -21.076 -8.952 18.848 1.00 97.88 85 LEU A C 1
ATOM 692 O O . LEU A 1 85 ? -21.488 -10.105 18.895 1.00 97.88 85 LEU A O 1
ATOM 696 N N . ASN A 1 86 ? -21.305 -8.060 19.813 1.00 97.69 86 ASN A N 1
ATOM 697 C CA . ASN A 1 86 ? -22.116 -8.366 20.991 1.00 97.69 86 ASN A CA 1
ATOM 698 C C . ASN A 1 86 ? -23.560 -8.701 20.598 1.00 97.69 86 ASN A C 1
ATOM 700 O O . ASN A 1 86 ? -24.065 -9.727 21.035 1.00 97.69 86 ASN A O 1
ATOM 704 N N . ASP A 1 87 ? -24.163 -7.925 19.694 1.00 97.56 87 ASP A N 1
ATOM 705 C CA . ASP A 1 87 ? -25.532 -8.161 19.212 1.00 97.56 87 ASP A CA 1
ATOM 706 C C . ASP A 1 87 ? -25.716 -9.532 18.531 1.00 97.56 87 ASP A C 1
ATOM 708 O O . ASP A 1 87 ? -26.826 -10.050 18.465 1.00 97.56 87 ASP A O 1
ATOM 712 N N . ILE A 1 88 ? -24.643 -10.111 17.977 1.00 97.50 88 ILE A N 1
ATOM 713 C CA . ILE A 1 88 ? -24.658 -11.454 17.369 1.00 97.50 88 ILE A CA 1
ATOM 714 C C . ILE A 1 88 ? -24.491 -12.557 18.427 1.00 97.50 88 ILE A C 1
ATOM 716 O O . ILE A 1 88 ? -24.881 -13.701 18.187 1.00 97.50 88 ILE A O 1
ATOM 720 N N . LEU A 1 89 ? -23.832 -12.247 19.544 1.00 95.38 89 LEU A N 1
ATOM 721 C CA . LEU A 1 89 ? -23.491 -13.211 20.591 1.00 95.38 89 LEU A CA 1
ATOM 722 C C . LEU A 1 89 ? -24.566 -13.332 21.682 1.00 95.38 89 LEU A C 1
ATOM 724 O O . LEU A 1 89 ? -24.555 -14.345 22.387 1.00 95.38 89 LEU A O 1
ATOM 728 N N . ASP A 1 90 ? -25.447 -12.338 21.806 1.00 80.38 90 ASP A N 1
ATOM 729 C CA . ASP A 1 90 ? -26.640 -12.351 22.667 1.00 80.38 90 ASP A CA 1
ATOM 730 C C . ASP A 1 90 ? -27.825 -13.098 22.016 1.00 80.38 90 ASP A C 1
ATOM 732 O O . ASP A 1 90 ? -28.548 -13.811 22.758 1.00 80.38 90 ASP A O 1
#

Mean predicted aligned error: 5.15 Å

Radius of gyration: 19.71 Å; Cα contacts (8 Å, |Δi|>4): 46; chains: 1; bounding box: 50×28×44 Å